Protein AF-A0A060BPK9-F1 (afdb_monomer)

Organism: NCBI:txid340359

Structure (mmCIF, N/CA/C/O backbone):
data_AF-A0A060BPK9-F1
#
_entry.id   AF-A0A060BPK9-F1
#
loop_
_atom_site.group_PDB
_atom_site.id
_atom_site.type_symbol
_atom_site.label_atom_id
_atom_site.label_alt_id
_atom_site.label_comp_id
_atom_site.label_asym_id
_atom_site.label_entity_id
_atom_site.label_seq_id
_atom_site.pdbx_PDB_ins_code
_atom_site.Cartn_x
_atom_site.Cartn_y
_atom_site.Cartn_z
_atom_site.occupancy
_atom_site.B_iso_or_equiv
_atom_site.auth_seq_id
_atom_site.auth_comp_id
_atom_site.auth_asym_id
_atom_site.auth_atom_id
_atom_site.pdbx_PDB_model_num
ATOM 1 N N . MET A 1 1 ? 8.667 9.549 -1.967 1.00 67.00 1 MET A N 1
ATOM 2 C CA . MET A 1 1 ? 8.417 8.198 -2.512 1.00 67.00 1 MET A CA 1
ATOM 3 C C . MET A 1 1 ? 9.712 7.409 -2.482 1.00 67.00 1 MET A C 1
ATOM 5 O O . MET A 1 1 ? 10.732 8.006 -2.785 1.00 67.00 1 MET A O 1
ATOM 9 N N . LEU A 1 2 ? 9.720 6.132 -2.099 1.00 74.06 2 LEU A N 1
ATOM 10 C CA . LEU A 1 2 ? 10.955 5.335 -2.115 1.00 74.06 2 LEU A CA 1
ATOM 11 C C . LEU A 1 2 ? 11.135 4.664 -3.485 1.00 74.06 2 LEU A C 1
ATOM 13 O O . LEU A 1 2 ? 10.198 4.025 -3.967 1.00 74.06 2 LEU A O 1
ATOM 17 N N . SER A 1 3 ? 12.306 4.837 -4.101 1.00 75.06 3 SER A N 1
ATOM 18 C CA . SER A 1 3 ? 12.732 4.108 -5.302 1.00 75.06 3 SER A CA 1
ATOM 19 C C . SER A 1 3 ? 13.323 2.745 -4.921 1.00 75.06 3 SER A C 1
ATOM 21 O O . SER A 1 3 ? 13.560 2.475 -3.744 1.00 75.06 3 SER A O 1
ATOM 23 N N . ASN A 1 4 ? 13.556 1.875 -5.903 1.00 75.75 4 ASN A N 1
ATOM 24 C CA . ASN A 1 4 ? 14.321 0.645 -5.713 1.00 75.75 4 ASN A CA 1
ATOM 25 C C . ASN A 1 4 ? 15.192 0.424 -6.946 1.00 75.75 4 ASN A C 1
ATOM 27 O O . ASN A 1 4 ? 14.796 -0.252 -7.896 1.00 75.75 4 ASN A O 1
ATOM 31 N N . THR A 1 5 ? 16.386 1.014 -6.937 1.00 74.50 5 THR A N 1
ATOM 32 C CA . THR A 1 5 ? 17.282 0.985 -8.103 1.00 74.50 5 THR A CA 1
ATOM 33 C C . THR A 1 5 ? 17.913 -0.385 -8.332 1.00 74.50 5 THR A C 1
ATOM 35 O O . THR A 1 5 ? 18.364 -0.683 -9.438 1.00 74.50 5 THR A O 1
ATOM 38 N N . SER A 1 6 ? 17.908 -1.240 -7.303 1.00 75.44 6 SER A N 1
ATOM 39 C CA . SER A 1 6 ? 18.409 -2.612 -7.387 1.00 75.44 6 SER A CA 1
ATOM 40 C C . SER A 1 6 ? 17.488 -3.534 -8.193 1.00 75.44 6 SER A C 1
ATOM 42 O O . SER A 1 6 ? 17.980 -4.404 -8.912 1.00 75.44 6 SER A O 1
ATOM 44 N N . ALA A 1 7 ? 16.171 -3.320 -8.106 1.00 74.81 7 ALA A N 1
ATOM 45 C CA . ALA A 1 7 ? 15.165 -4.096 -8.826 1.00 74.81 7 ALA A CA 1
ATOM 46 C C . ALA A 1 7 ? 14.676 -3.400 -10.103 1.00 74.81 7 ALA A C 1
ATOM 48 O O . ALA A 1 7 ? 14.491 -4.060 -11.124 1.00 74.81 7 ALA A O 1
ATOM 49 N N . TYR A 1 8 ? 14.510 -2.076 -10.049 1.00 75.94 8 TYR A N 1
ATOM 50 C CA . TYR A 1 8 ? 14.028 -1.228 -11.139 1.00 75.94 8 TYR A CA 1
ATOM 51 C C . TYR A 1 8 ? 14.937 -0.001 -11.263 1.00 75.94 8 TYR A C 1
ATOM 53 O O . TYR A 1 8 ? 14.667 1.032 -10.637 1.00 75.94 8 TYR A O 1
ATOM 61 N N . PRO A 1 9 ? 16.035 -0.084 -12.035 1.00 80.25 9 P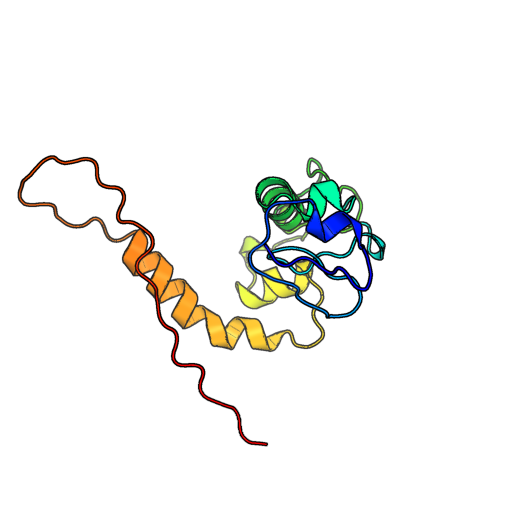RO A N 1
ATOM 62 C CA . PRO A 1 9 ? 16.950 1.039 -12.228 1.00 80.25 9 PRO A CA 1
ATOM 63 C C . PRO A 1 9 ? 16.237 2.320 -12.687 1.00 80.25 9 PRO A C 1
ATOM 65 O O . PRO A 1 9 ? 16.582 3.408 -12.230 1.00 80.25 9 PRO A O 1
ATOM 68 N N . GLU A 1 10 ? 15.191 2.186 -13.508 1.00 79.94 10 GLU A N 1
ATOM 69 C CA . GLU A 1 10 ? 14.363 3.291 -14.004 1.00 79.94 10 GLU A CA 1
ATOM 70 C C . GLU A 1 10 ? 13.567 4.012 -12.903 1.00 79.94 10 GLU A C 1
ATOM 72 O O . GLU A 1 10 ? 13.133 5.144 -13.090 1.00 79.94 10 GLU A O 1
ATOM 77 N N . SER A 1 11 ? 13.392 3.407 -11.721 1.00 72.94 11 SER A N 1
ATOM 78 C CA . SER A 1 11 ? 12.699 4.058 -10.600 1.00 72.94 11 SER A CA 1
ATOM 79 C C . SER A 1 11 ? 13.448 5.287 -10.064 1.00 72.94 11 SER A C 1
ATOM 81 O O . SER A 1 11 ? 12.828 6.162 -9.458 1.00 72.94 11 SER A O 1
ATOM 83 N N . ALA A 1 12 ? 14.760 5.394 -10.317 1.00 76.62 12 ALA A N 1
ATOM 84 C CA . ALA A 1 12 ? 15.556 6.576 -9.982 1.00 76.62 12 ALA A CA 1
ATOM 85 C C . ALA A 1 12 ? 15.172 7.818 -10.800 1.00 76.62 12 ALA A C 1
ATOM 87 O O . ALA A 1 12 ? 15.397 8.938 -10.339 1.00 76.62 12 ALA A O 1
ATOM 88 N N . ASP A 1 13 ? 14.591 7.623 -11.987 1.00 83.19 13 ASP A N 1
ATOM 89 C CA . ASP A 1 13 ? 14.267 8.710 -12.914 1.00 83.19 13 ASP A CA 1
ATOM 90 C C . ASP A 1 13 ? 12.981 9.460 -12.515 1.00 83.19 13 ASP A C 1
ATOM 92 O O . ASP A 1 13 ? 12.675 10.522 -13.061 1.00 83.19 13 ASP A O 1
ATOM 96 N N . TYR A 1 14 ? 12.237 8.944 -11.530 1.00 77.69 14 TYR A N 1
ATOM 97 C CA . TYR A 1 14 ? 11.029 9.563 -10.984 1.00 77.69 14 TYR A CA 1
ATOM 98 C C . TYR A 1 14 ? 11.309 10.301 -9.664 1.00 77.69 14 TYR A C 1
ATOM 100 O O . TYR A 1 14 ? 12.214 9.909 -8.923 1.00 77.69 14 TYR A O 1
ATOM 108 N N . PRO A 1 15 ? 10.516 11.334 -9.300 1.00 78.31 15 PRO A N 1
ATOM 109 C CA . PRO A 1 15 ? 10.647 12.013 -8.011 1.00 78.31 15 PRO A CA 1
ATOM 110 C C . PRO A 1 15 ? 10.606 11.035 -6.827 1.00 78.31 15 PRO A C 1
ATOM 112 O O . PRO A 1 15 ? 9.623 10.321 -6.620 1.00 78.31 15 PRO A O 1
ATOM 115 N N . ASN A 1 16 ? 11.675 11.010 -6.030 1.00 74.94 16 ASN A N 1
ATOM 116 C CA . ASN A 1 16 ? 11.834 10.096 -4.904 1.00 74.94 16 ASN A CA 1
ATOM 117 C C . ASN A 1 16 ? 12.534 10.777 -3.713 1.00 74.94 16 ASN A C 1
ATOM 119 O O . ASN A 1 16 ? 13.255 11.757 -3.877 1.00 74.94 16 ASN A O 1
ATOM 123 N N . ASP A 1 17 ? 12.292 10.248 -2.514 1.00 71.19 17 ASP A N 1
ATOM 124 C CA . ASP A 1 17 ? 12.857 10.717 -1.240 1.00 71.19 17 ASP A CA 1
ATOM 125 C C . ASP A 1 17 ? 14.037 9.832 -0.777 1.00 71.19 17 ASP A C 1
ATOM 127 O O . ASP A 1 17 ? 14.575 10.041 0.311 1.00 71.19 17 ASP A O 1
ATOM 131 N N . GLY A 1 18 ? 14.422 8.822 -1.571 1.00 68.56 18 GLY A N 1
ATOM 132 C CA . GLY A 1 18 ? 15.489 7.862 -1.267 1.00 68.56 18 GLY A CA 1
ATOM 133 C C . GLY A 1 18 ? 15.269 6.478 -1.891 1.00 68.56 18 GLY A C 1
ATOM 134 O O . GLY A 1 18 ? 14.193 6.201 -2.417 1.00 68.56 18 GLY A O 1
ATOM 135 N N . ASP A 1 19 ? 16.281 5.609 -1.794 1.00 71.25 19 ASP A N 1
ATOM 136 C CA . ASP A 1 19 ? 16.231 4.207 -2.240 1.00 71.25 19 ASP A CA 1
ATOM 137 C C . ASP A 1 19 ? 15.860 3.283 -1.067 1.00 71.25 19 ASP A C 1
ATOM 139 O O . ASP A 1 19 ? 16.520 3.280 -0.023 1.00 71.25 19 ASP A O 1
ATOM 143 N N . GLY A 1 20 ? 14.762 2.545 -1.229 1.00 59.19 20 GLY A N 1
ATOM 144 C CA . GLY A 1 20 ? 14.148 1.686 -0.222 1.00 59.19 20 GLY A CA 1
ATOM 145 C C . GLY A 1 20 ? 14.666 0.248 -0.188 1.00 59.19 20 GLY A C 1
ATOM 146 O O . GLY A 1 20 ? 14.367 -0.435 0.785 1.00 59.19 20 GLY A O 1
ATOM 147 N N . GLY A 1 21 ? 15.434 -0.204 -1.190 1.00 55.91 21 GLY A N 1
ATOM 148 C CA . GLY A 1 21 ? 16.254 -1.431 -1.189 1.00 55.91 21 GLY A CA 1
ATOM 149 C C . GLY A 1 21 ? 15.644 -2.776 -0.742 1.00 55.91 21 GLY A C 1
ATOM 150 O O . GLY A 1 21 ? 16.387 -3.748 -0.612 1.00 55.91 21 GLY A O 1
ATOM 151 N N . ASP A 1 22 ? 14.343 -2.875 -0.476 1.00 58.44 22 ASP A N 1
ATOM 152 C CA . ASP A 1 22 ? 13.661 -4.114 -0.090 1.00 58.44 22 ASP A CA 1
ATOM 153 C C . ASP A 1 22 ? 13.018 -4.752 -1.331 1.00 58.44 22 ASP A C 1
ATOM 155 O O . ASP A 1 22 ? 12.104 -4.187 -1.939 1.00 58.44 22 ASP A O 1
ATOM 159 N N . HIS A 1 23 ? 13.531 -5.934 -1.695 1.00 61.06 23 HIS A N 1
ATOM 160 C CA . HIS A 1 23 ? 13.072 -6.815 -2.776 1.00 61.06 23 HIS A CA 1
ATOM 161 C C . HIS A 1 23 ? 12.841 -6.090 -4.112 1.00 61.06 23 HIS A C 1
ATOM 163 O O . HIS A 1 23 ? 13.786 -5.944 -4.876 1.00 61.06 23 HIS A O 1
ATOM 169 N N . ASP A 1 24 ? 11.623 -5.631 -4.391 1.00 63.53 24 ASP A N 1
ATOM 170 C CA . ASP A 1 24 ? 11.231 -4.828 -5.562 1.00 63.53 24 ASP A CA 1
ATOM 171 C C . ASP A 1 24 ? 10.041 -3.898 -5.225 1.00 63.53 24 ASP A C 1
ATOM 173 O O . ASP A 1 24 ? 9.219 -3.555 -6.072 1.00 63.53 24 ASP A O 1
ATOM 177 N N . SER A 1 25 ? 9.908 -3.513 -3.955 1.00 69.38 25 SER A N 1
ATOM 178 C CA . SER A 1 25 ? 8.817 -2.652 -3.486 1.00 69.38 25 SER A CA 1
ATOM 179 C C . SER A 1 25 ? 9.065 -1.185 -3.848 1.00 69.38 25 SER A C 1
ATOM 181 O O . SER A 1 25 ? 10.196 -0.702 -3.762 1.00 69.38 25 SER A O 1
ATOM 183 N N . LEU A 1 26 ? 8.006 -0.466 -4.232 1.00 70.62 26 LEU A N 1
ATOM 184 C CA . LEU A 1 26 ? 8.059 0.943 -4.634 1.00 70.62 26 LEU A CA 1
ATOM 185 C C . LEU A 1 26 ? 7.057 1.797 -3.846 1.00 70.62 26 LEU A C 1
ATOM 187 O O . LEU A 1 26 ? 5.981 1.340 -3.449 1.00 70.62 26 LEU A O 1
ATOM 191 N N . GLY A 1 27 ? 7.403 3.071 -3.661 1.00 70.75 27 GLY A N 1
ATOM 192 C CA . GLY A 1 27 ? 6.464 4.091 -3.203 1.00 70.75 27 GLY A CA 1
ATOM 193 C C . GLY A 1 27 ? 6.080 4.020 -1.718 1.00 70.75 27 GLY A C 1
ATOM 194 O O . GLY A 1 27 ? 6.774 3.432 -0.886 1.00 70.75 27 GLY A O 1
ATOM 195 N N . LEU A 1 28 ? 4.998 4.719 -1.365 1.00 75.75 28 LEU A N 1
ATOM 196 C CA . LEU A 1 28 ? 4.539 4.907 0.017 1.00 75.75 28 LEU A CA 1
ATOM 197 C C . LEU A 1 28 ? 3.958 3.620 0.614 1.00 75.75 28 LEU A C 1
ATOM 199 O O . LEU A 1 28 ? 4.182 3.342 1.788 1.00 75.75 28 LEU A O 1
ATOM 203 N N . PHE A 1 29 ? 3.240 2.846 -0.199 1.00 77.62 29 PHE A N 1
ATOM 204 C CA . PHE A 1 29 ? 2.546 1.629 0.233 1.00 77.62 29 PHE A CA 1
ATOM 205 C C . PHE A 1 29 ? 3.351 0.355 -0.041 1.00 77.62 29 PHE A C 1
ATOM 207 O O . PHE A 1 29 ? 2.827 -0.743 0.109 1.00 77.62 29 PHE A O 1
ATOM 214 N N . GLN A 1 30 ? 4.619 0.492 -0.457 1.00 75.62 30 GLN A N 1
ATOM 215 C CA . GLN A 1 30 ? 5.501 -0.641 -0.766 1.00 75.62 30 GLN A CA 1
ATOM 216 C C . GLN A 1 30 ? 4.860 -1.615 -1.772 1.00 75.62 30 GLN A C 1
ATOM 218 O O . GLN A 1 30 ? 4.975 -2.836 -1.667 1.00 75.62 30 GLN A O 1
ATOM 223 N N . MET A 1 31 ? 4.151 -1.062 -2.757 1.00 83.12 31 MET A N 1
ATOM 224 C CA . MET A 1 31 ? 3.471 -1.841 -3.784 1.00 83.12 31 MET A CA 1
ATOM 225 C C . MET A 1 31 ? 4.496 -2.425 -4.757 1.00 83.12 31 MET A C 1
ATOM 227 O O . MET A 1 31 ? 5.531 -1.818 -5.034 1.00 83.12 31 MET A O 1
ATOM 231 N N . ARG A 1 32 ? 4.195 -3.610 -5.293 1.00 83.38 32 ARG A N 1
ATOM 232 C CA . ARG A 1 32 ? 5.111 -4.365 -6.158 1.00 83.38 32 ARG A CA 1
ATOM 233 C C . ARG A 1 32 ? 4.504 -4.558 -7.547 1.00 83.38 32 ARG A C 1
ATOM 235 O O . ARG A 1 32 ? 3.405 -5.125 -7.622 1.00 83.38 32 ARG A O 1
ATOM 242 N N . PRO A 1 33 ? 5.211 -4.194 -8.638 1.00 82.44 33 PRO A N 1
ATOM 243 C CA . PRO A 1 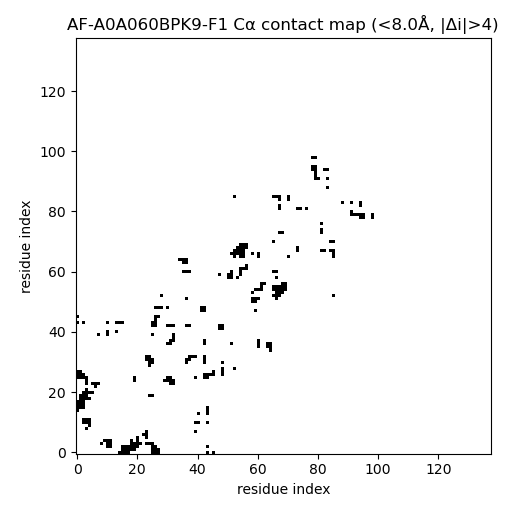33 ? 4.747 -4.478 -9.994 1.00 82.44 33 PRO A CA 1
ATOM 244 C C . PRO A 1 33 ? 4.514 -5.973 -10.223 1.00 82.44 33 PRO A C 1
ATOM 246 O O . PRO A 1 33 ? 3.500 -6.369 -10.793 1.00 82.44 33 PRO A O 1
ATOM 249 N N . GLN A 1 34 ? 5.400 -6.823 -9.691 1.00 81.62 34 GLN A N 1
ATOM 250 C CA . GLN A 1 34 ? 5.284 -8.281 -9.808 1.00 81.62 34 GLN A CA 1
ATOM 251 C C . GLN A 1 34 ? 4.034 -8.859 -9.131 1.00 81.62 34 GLN A C 1
ATOM 253 O O . GLN A 1 34 ? 3.551 -9.912 -9.541 1.00 81.62 34 GLN A O 1
ATOM 258 N N . SER A 1 35 ? 3.487 -8.172 -8.125 1.00 79.88 35 SER A N 1
ATOM 259 C CA . SER A 1 35 ? 2.235 -8.556 -7.460 1.00 79.88 35 SER A CA 1
ATOM 260 C C . SER A 1 35 ? 0.987 -8.015 -8.176 1.00 79.88 35 SER A C 1
ATOM 262 O O . SER A 1 35 ? -0.124 -8.203 -7.685 1.00 79.88 35 SER A O 1
ATOM 264 N N . GLY A 1 36 ? 1.157 -7.343 -9.322 1.00 84.06 36 GLY A N 1
ATOM 265 C CA . GLY A 1 36 ? 0.074 -6.850 -10.174 1.00 84.06 36 GLY A CA 1
ATOM 266 C C . GLY A 1 36 ? -0.470 -5.468 -9.807 1.00 84.06 36 GLY A C 1
ATOM 267 O O . GLY A 1 36 ? -1.467 -5.057 -10.384 1.00 84.06 36 GLY A O 1
ATOM 268 N N . TRP A 1 37 ? 0.153 -4.739 -8.873 1.00 87.94 37 TRP A N 1
ATOM 269 C CA . TRP A 1 37 ? -0.358 -3.439 -8.405 1.00 87.94 37 TRP A CA 1
ATOM 270 C C . TRP A 1 37 ? -0.322 -2.323 -9.458 1.00 87.94 37 TRP A C 1
ATOM 272 O O . TRP A 1 37 ? -1.034 -1.334 -9.310 1.00 87.94 37 TRP A O 1
ATOM 282 N N . GLY A 1 38 ? 0.501 -2.459 -10.496 1.00 87.94 38 GLY A N 1
ATOM 283 C CA . GLY A 1 38 ? 0.690 -1.462 -11.549 1.00 87.94 38 GLY A CA 1
ATOM 284 C C . GLY A 1 38 ? 2.099 -1.527 -12.136 1.00 87.94 38 GLY A C 1
ATOM 285 O O . GLY A 1 38 ? 2.933 -2.327 -11.708 1.00 87.94 38 GLY A O 1
ATOM 286 N N . SER A 1 39 ? 2.374 -0.683 -13.121 1.00 88.44 39 SER A N 1
ATOM 287 C CA . SER A 1 39 ? 3.715 -0.458 -13.666 1.00 88.44 39 SER A CA 1
ATOM 288 C C . SER A 1 39 ? 4.603 0.332 -12.699 1.00 88.44 39 SER A C 1
ATOM 290 O O . SER A 1 39 ? 4.118 1.011 -11.799 1.00 88.44 39 SER A O 1
ATOM 292 N N . VAL A 1 40 ? 5.923 0.306 -12.911 1.00 85.12 40 VAL A N 1
ATOM 293 C CA . VAL A 1 40 ? 6.876 1.106 -12.116 1.00 85.12 40 VAL A CA 1
ATOM 294 C C . VAL A 1 40 ? 6.510 2.592 -12.135 1.00 85.12 40 VAL A C 1
ATOM 296 O O . VAL A 1 40 ? 6.505 3.229 -11.088 1.00 85.12 40 VAL A O 1
ATOM 299 N N . ALA A 1 41 ? 6.131 3.128 -13.299 1.00 85.12 41 ALA A N 1
ATOM 300 C CA . ALA A 1 41 ? 5.720 4.523 -13.444 1.00 85.12 41 ALA A CA 1
ATOM 301 C C . ALA A 1 41 ? 4.491 4.861 -12.583 1.00 85.12 41 ALA A C 1
ATOM 303 O O . ALA A 1 41 ? 4.474 5.881 -11.900 1.00 85.12 41 ALA A O 1
ATOM 304 N N . GLU A 1 42 ? 3.487 3.983 -12.583 1.00 87.12 42 GLU A N 1
ATOM 305 C CA . GLU A 1 42 ? 2.280 4.130 -11.766 1.00 87.12 42 GLU A CA 1
ATOM 306 C C . GLU A 1 42 ? 2.595 4.011 -10.270 1.00 87.12 42 GLU A C 1
ATOM 308 O O . GLU A 1 42 ? 2.115 4.805 -9.467 1.00 87.12 42 GLU A O 1
ATOM 313 N N . LEU A 1 43 ? 3.462 3.078 -9.875 1.00 85.62 43 LEU A N 1
ATOM 314 C CA . LEU A 1 43 ? 3.849 2.916 -8.470 1.00 85.62 43 LEU A CA 1
ATOM 315 C C . LEU A 1 43 ? 4.801 4.012 -7.969 1.00 85.62 43 LEU A C 1
ATOM 317 O O . LEU A 1 43 ? 4.932 4.190 -6.759 1.00 85.62 43 LEU A O 1
ATOM 321 N N . MET A 1 44 ? 5.407 4.786 -8.873 1.00 84.19 44 MET A N 1
ATOM 322 C CA . MET A 1 44 ? 6.134 6.022 -8.566 1.00 84.19 44 MET A CA 1
ATOM 323 C C . MET A 1 44 ? 5.231 7.273 -8.551 1.00 84.19 44 MET A C 1
ATOM 325 O O . MET A 1 44 ? 5.706 8.361 -8.218 1.00 84.19 44 MET A O 1
ATOM 329 N N . ASP A 1 45 ? 3.924 7.127 -8.788 1.00 85.88 45 ASP A N 1
ATOM 330 C CA . ASP A 1 45 ? 2.911 8.159 -8.549 1.00 85.88 45 ASP A CA 1
ATOM 331 C C . ASP A 1 45 ? 2.175 7.889 -7.219 1.00 85.88 45 ASP A C 1
ATOM 333 O O . ASP A 1 45 ? 1.617 6.815 -6.970 1.00 85.88 45 ASP A O 1
ATOM 337 N N . SER A 1 46 ? 2.190 8.867 -6.312 1.00 82.69 46 SER A N 1
ATOM 338 C CA . SER A 1 46 ? 1.487 8.766 -5.028 1.00 82.69 46 SER A CA 1
ATOM 339 C C . SER A 1 46 ? -0.033 8.782 -5.197 1.00 82.69 46 SER A C 1
ATOM 341 O O . SER A 1 46 ? -0.740 8.107 -4.446 1.00 82.69 46 SER A O 1
ATOM 343 N N . THR A 1 47 ? -0.543 9.502 -6.197 1.00 86.94 47 THR A N 1
ATOM 344 C CA . THR A 1 47 ? -1.973 9.585 -6.514 1.00 86.94 47 THR A CA 1
ATOM 345 C C . THR A 1 47 ? -2.484 8.230 -6.974 1.00 86.94 47 THR A C 1
ATOM 347 O O . THR A 1 47 ? -3.517 7.763 -6.487 1.00 86.94 47 THR A O 1
ATOM 350 N N . TYR A 1 48 ? -1.737 7.570 -7.863 1.00 89.56 48 TYR A N 1
ATOM 351 C CA . TYR A 1 48 ? -2.065 6.222 -8.313 1.00 89.56 48 TYR A CA 1
ATOM 352 C C . TYR A 1 48 ? -2.087 5.246 -7.138 1.00 89.56 48 TYR A C 1
ATOM 354 O O . TYR A 1 48 ? -3.090 4.567 -6.943 1.00 89.56 48 TYR A O 1
ATOM 362 N N . GLN A 1 49 ? -1.040 5.213 -6.307 1.00 87.38 49 GLN A N 1
ATOM 363 C CA . GLN A 1 49 ? -0.984 4.263 -5.192 1.00 87.38 49 GLN A CA 1
ATOM 364 C C . GLN A 1 49 ? -2.120 4.448 -4.185 1.00 87.38 49 GLN A C 1
ATOM 366 O O . GLN A 1 49 ? -2.706 3.461 -3.748 1.00 87.38 49 GLN A O 1
ATOM 371 N N . VAL A 1 50 ? -2.464 5.692 -3.833 1.00 88.62 50 VAL A N 1
ATOM 372 C CA . VAL A 1 50 ? -3.615 5.967 -2.95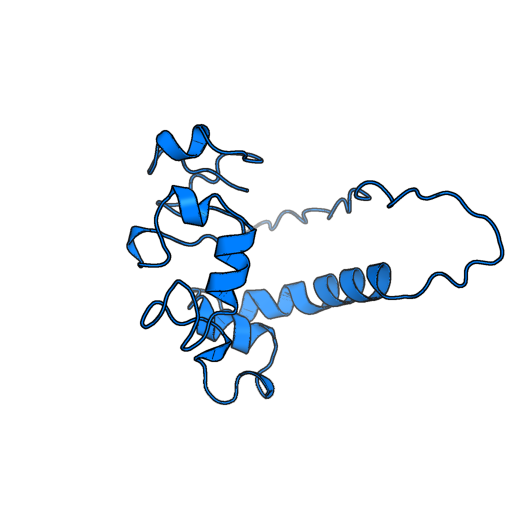7 1.00 88.62 50 VAL A CA 1
ATOM 373 C C . VAL A 1 50 ? -4.903 5.468 -3.616 1.00 88.62 50 VAL A C 1
ATOM 375 O O . VAL A 1 50 ? -5.708 4.794 -2.974 1.00 88.62 50 VAL A O 1
ATOM 378 N N . THR A 1 51 ? -5.080 5.742 -4.909 1.00 89.31 51 THR A N 1
ATOM 379 C CA . THR A 1 51 ? -6.268 5.315 -5.660 1.00 89.31 51 THR A CA 1
ATOM 380 C C . THR A 1 51 ? -6.356 3.791 -5.775 1.00 89.31 51 THR A C 1
ATOM 382 O O . THR A 1 51 ? -7.445 3.240 -5.652 1.00 89.31 51 THR A O 1
ATOM 385 N N . ALA A 1 52 ? -5.230 3.100 -5.961 1.00 90.31 52 ALA A N 1
ATOM 386 C CA . ALA A 1 52 ? -5.160 1.644 -6.018 1.00 90.31 52 ALA A CA 1
ATOM 387 C C . ALA A 1 52 ? -5.403 1.002 -4.642 1.00 90.31 52 ALA A C 1
ATOM 389 O O . ALA A 1 52 ? -6.164 0.041 -4.532 1.00 90.31 52 ALA A O 1
ATOM 390 N N . PHE A 1 53 ? -4.820 1.560 -3.573 1.00 89.75 53 PHE A N 1
ATOM 391 C CA . PHE A 1 53 ? -5.000 1.072 -2.202 1.00 89.75 53 PHE A CA 1
ATOM 392 C C . PHE A 1 53 ? -6.466 1.139 -1.769 1.00 89.75 53 PHE A C 1
ATOM 394 O O . PHE A 1 53 ? -7.013 0.162 -1.263 1.00 89.75 53 PHE A O 1
ATOM 401 N N . PHE A 1 54 ? -7.124 2.280 -1.991 1.00 90.12 54 PHE A N 1
ATOM 402 C CA . PHE A 1 54 ? -8.550 2.434 -1.699 1.00 90.12 54 PHE A CA 1
ATOM 403 C C . PHE A 1 54 ? -9.451 1.835 -2.781 1.00 90.12 54 PHE A C 1
ATOM 405 O O . PHE A 1 54 ? -10.657 1.781 -2.578 1.00 90.12 54 PHE A O 1
ATOM 412 N N . GLY A 1 55 ? -8.895 1.401 -3.914 1.00 88.38 55 GLY A N 1
ATOM 413 C CA . GLY A 1 55 ? -9.627 0.960 -5.097 1.00 88.38 55 GLY A CA 1
ATOM 414 C C . GLY A 1 55 ? -10.704 -0.090 -4.815 1.00 88.38 55 GLY A C 1
ATOM 415 O O . GLY A 1 55 ? -10.663 -0.822 -3.827 1.00 88.38 55 GLY A O 1
ATOM 416 N N . GLY A 1 56 ? -11.700 -0.127 -5.693 1.00 84.19 56 GLY A N 1
ATOM 417 C CA . GLY A 1 56 ? -12.782 -1.110 -5.681 1.00 84.19 56 GLY A CA 1
ATOM 418 C C . GLY A 1 56 ? -13.039 -1.639 -7.094 1.00 84.19 56 GLY A C 1
ATOM 419 O O . GLY A 1 56 ? -12.137 -1.583 -7.933 1.00 84.19 56 GLY A O 1
ATOM 420 N N . PRO A 1 57 ? -14.289 -1.985 -7.452 1.00 83.06 57 PRO A N 1
ATOM 421 C CA . PRO A 1 57 ? -14.617 -2.496 -8.786 1.00 83.06 57 PRO A CA 1
ATOM 422 C C . PRO A 1 57 ? -14.318 -1.532 -9.944 1.00 83.06 57 PRO A C 1
ATOM 424 O O . PRO A 1 57 ? -14.274 -1.927 -11.105 1.00 83.06 57 PRO A O 1
ATOM 427 N N . THR A 1 58 ? -14.141 -0.249 -9.628 1.00 87.19 58 THR A N 1
ATOM 428 C CA . THR A 1 58 ? -13.789 0.827 -10.564 1.00 87.19 58 THR A CA 1
ATOM 429 C C . THR A 1 58 ? -12.360 1.341 -10.362 1.00 87.19 58 THR A C 1
ATOM 431 O O . THR A 1 58 ? -12.007 2.390 -10.898 1.00 87.19 58 THR A O 1
ATOM 434 N N . GLY A 1 59 ? -11.572 0.675 -9.515 1.00 86.94 59 GLY A N 1
ATOM 435 C CA . GLY A 1 59 ? -10.192 1.033 -9.214 1.00 86.94 59 GLY A CA 1
ATOM 436 C C . GLY A 1 59 ? -9.238 0.667 -10.356 1.00 86.94 59 GLY A C 1
ATOM 437 O O . GLY A 1 59 ? -9.549 -0.210 -11.164 1.00 86.94 59 GLY A O 1
ATOM 438 N N . PRO A 1 60 ? -8.063 1.314 -10.424 1.00 88.88 60 PRO A N 1
ATOM 439 C CA . PRO A 1 60 ? -7.090 1.099 -11.500 1.00 88.88 60 PRO A CA 1
ATOM 440 C C . PRO A 1 60 ? -6.482 -0.315 -11.505 1.00 88.88 60 PRO A C 1
ATOM 442 O O . PRO A 1 60 ? -5.982 -0.771 -12.526 1.00 88.88 60 PRO A O 1
ATOM 445 N N . ASN A 1 61 ? -6.561 -1.012 -10.374 1.00 87.38 61 ASN A N 1
ATOM 446 C CA . ASN A 1 61 ? -6.031 -2.348 -10.109 1.00 87.38 61 ASN A CA 1
ATOM 447 C C . ASN A 1 61 ? -7.099 -3.461 -10.149 1.00 87.38 61 ASN A C 1
ATOM 449 O O . ASN A 1 61 ? -6.813 -4.601 -9.786 1.00 87.38 61 ASN A O 1
ATOM 453 N N . TYR A 1 62 ? -8.333 -3.168 -10.579 1.00 83.69 62 TYR A N 1
ATOM 454 C CA . TYR A 1 62 ? -9.372 -4.194 -10.699 1.00 83.69 62 TYR A CA 1
ATOM 455 C C . TYR A 1 62 ? -9.022 -5.235 -11.786 1.00 83.69 62 TYR A C 1
ATOM 457 O O . TYR A 1 62 ? -8.565 -4.857 -12.867 1.00 83.69 62 TYR A O 1
ATOM 465 N N . PRO A 1 63 ? -9.291 -6.543 -11.580 1.00 82.94 63 PRO A N 1
ATOM 466 C CA . PRO A 1 63 ? -9.910 -7.168 -10.403 1.00 82.94 63 PRO A CA 1
ATOM 467 C C . PRO A 1 63 ? -8.927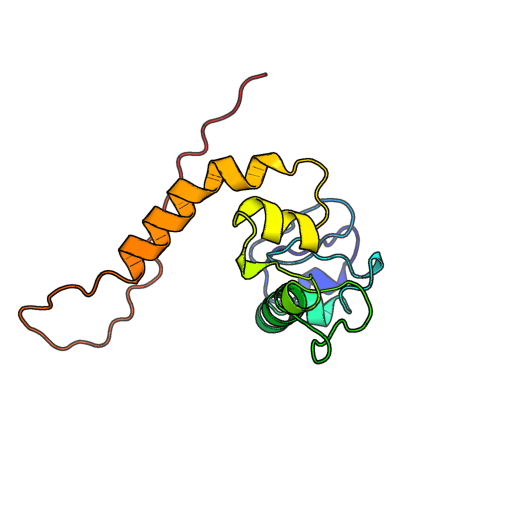 -7.591 -9.309 1.00 82.94 63 PRO A C 1
ATOM 469 O O . PRO A 1 63 ? -9.347 -8.106 -8.273 1.00 82.94 63 PRO A O 1
ATOM 472 N N . SER A 1 64 ? -7.625 -7.467 -9.556 1.00 82.00 64 SER A N 1
ATOM 473 C CA . SER A 1 64 ? -6.584 -7.912 -8.642 1.00 82.00 64 SER A CA 1
ATOM 474 C C . SER A 1 64 ? -5.281 -7.163 -8.925 1.00 82.00 64 SER A C 1
ATOM 476 O O . SER A 1 64 ? -4.907 -7.057 -10.094 1.00 82.00 64 SER A O 1
ATOM 478 N N . PRO A 1 65 ? -4.526 -6.771 -7.887 1.00 87.75 65 PRO A N 1
ATOM 479 C CA . PRO A 1 65 ? -4.827 -6.923 -6.462 1.00 87.75 65 PRO A CA 1
ATOM 480 C C . PRO A 1 65 ? -5.9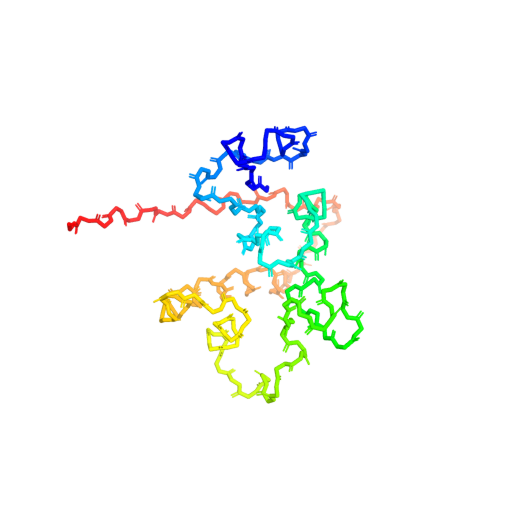96 -6.035 -6.027 1.00 87.75 65 PRO A C 1
ATOM 482 O O . PRO A 1 65 ? -6.150 -4.925 -6.517 1.00 87.75 65 PRO A O 1
ATOM 485 N N . ARG A 1 66 ? -6.833 -6.546 -5.119 1.00 88.56 66 ARG A N 1
ATOM 486 C CA . ARG A 1 66 ? -8.014 -5.833 -4.613 1.00 88.56 66 ARG A CA 1
ATOM 487 C C . ARG A 1 66 ? -7.607 -4.629 -3.760 1.00 88.56 66 ARG A C 1
ATOM 489 O O . ARG A 1 66 ? -6.655 -4.731 -2.983 1.00 88.56 66 ARG A O 1
ATOM 496 N N . GLY A 1 67 ? -8.345 -3.531 -3.862 1.00 90.56 67 GLY A N 1
ATOM 497 C CA . GLY A 1 67 ? -8.215 -2.418 -2.920 1.00 90.56 67 GLY A CA 1
ATOM 498 C C . GLY A 1 67 ? -9.179 -2.555 -1.738 1.00 90.56 67 GLY A C 1
ATOM 499 O O . GLY A 1 67 ? -9.891 -3.553 -1.592 1.00 90.56 67 GLY A O 1
ATOM 500 N N . LEU A 1 68 ? -9.207 -1.545 -0.869 1.00 90.81 68 LEU A N 1
ATOM 501 C CA . LEU A 1 68 ? -10.042 -1.530 0.333 1.00 90.81 68 LEU A CA 1
ATOM 502 C C . LEU A 1 68 ? -11.537 -1.660 0.018 1.00 90.81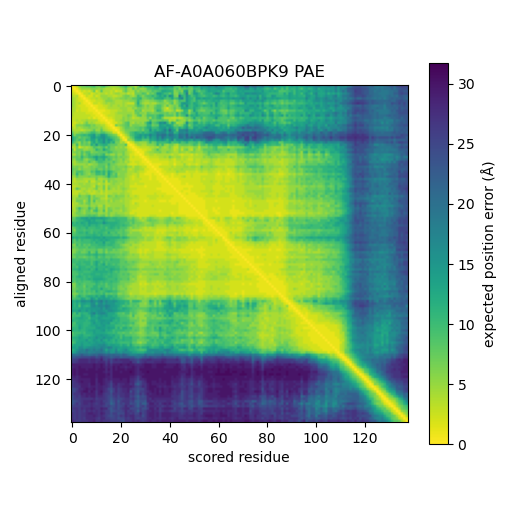 68 LEU A C 1
ATOM 504 O O . LEU A 1 68 ? -12.250 -2.369 0.725 1.00 90.81 68 LEU A O 1
ATOM 508 N N . LEU A 1 69 ? -12.020 -0.996 -1.035 1.00 92.12 69 LEU A N 1
ATOM 509 C CA . LEU A 1 69 ? -13.448 -0.965 -1.367 1.00 92.12 69 LEU A CA 1
ATOM 510 C C . LEU A 1 69 ? -13.966 -2.282 -1.966 1.00 92.12 69 LEU A C 1
ATOM 512 O O . LEU A 1 69 ? -15.178 -2.477 -2.021 1.00 92.12 69 LEU A O 1
ATOM 516 N N . ASP A 1 70 ? -13.077 -3.190 -2.368 1.00 89.81 70 ASP A N 1
ATOM 517 C CA . ASP A 1 70 ? -13.425 -4.557 -2.778 1.00 89.81 70 ASP A CA 1
ATOM 518 C C . ASP A 1 70 ? -13.592 -5.520 -1.586 1.00 89.81 70 ASP A C 1
ATOM 520 O O . ASP A 1 70 ? -14.015 -6.664 -1.769 1.00 89.81 70 ASP A O 1
ATOM 524 N N . ILE A 1 71 ? -13.240 -5.101 -0.364 1.00 89.69 71 ILE A N 1
ATOM 525 C CA . ILE A 1 71 ? -13.298 -5.944 0.835 1.00 89.69 71 ILE A CA 1
ATOM 526 C C . ILE A 1 71 ? -14.687 -5.819 1.478 1.00 89.69 71 ILE A C 1
ATOM 528 O O . ILE A 1 71 ? -15.063 -4.729 1.908 1.00 89.69 71 ILE A O 1
ATOM 532 N N . PRO A 1 72 ? -15.462 -6.910 1.599 1.00 90.44 72 PRO A N 1
ATOM 533 C CA . PRO A 1 72 ? -16.753 -6.868 2.279 1.00 90.44 72 PRO A CA 1
ATOM 534 C C . PRO A 1 72 ? -16.618 -6.412 3.735 1.00 90.44 72 PRO A C 1
ATOM 536 O O . PRO A 1 72 ? -15.691 -6.822 4.433 1.00 90.44 72 PRO A O 1
ATOM 539 N N . ASP A 1 73 ? -17.558 -5.581 4.187 1.00 90.69 73 ASP A N 1
ATOM 540 C CA . ASP A 1 73 ? -17.682 -5.110 5.573 1.00 90.69 73 ASP A CA 1
ATOM 541 C C . ASP A 1 73 ? -16.443 -4.395 6.148 1.00 90.69 73 ASP A C 1
ATOM 543 O O . ASP A 1 73 ? -16.303 -4.274 7.369 1.00 90.69 73 ASP A O 1
ATOM 547 N N . TRP A 1 74 ? -15.555 -3.867 5.295 1.00 90.62 74 TRP A N 1
ATOM 548 C CA . TRP A 1 74 ? -14.326 -3.191 5.728 1.00 90.62 74 TRP A CA 1
ATOM 549 C C . TRP A 1 74 ? -14.585 -2.021 6.691 1.00 90.62 74 TRP A C 1
ATOM 551 O O . TRP A 1 74 ? -13.766 -1.753 7.566 1.00 90.62 74 TRP A O 1
ATOM 561 N N . GLN A 1 75 ? -15.739 -1.353 6.586 1.00 89.75 75 GLN A N 1
ATOM 562 C CA . GLN A 1 75 ? -16.128 -0.239 7.460 1.00 89.75 75 GLN A CA 1
ATOM 563 C C . GLN A 1 75 ? -16.357 -0.668 8.914 1.00 89.75 75 GLN A C 1
ATOM 565 O O . GLN A 1 75 ? -16.303 0.167 9.814 1.00 89.75 75 GLN A O 1
ATOM 570 N N . SER A 1 76 ? -16.653 -1.951 9.135 1.00 90.00 76 SER A N 1
ATOM 571 C CA . SER A 1 76 ? -16.869 -2.522 10.468 1.00 90.00 76 SER A CA 1
ATOM 572 C C . SER A 1 76 ? -15.599 -3.149 11.052 1.00 90.00 76 SER A C 1
ATOM 574 O O . SER A 1 76 ? -15.621 -3.616 12.189 1.00 90.00 76 SER A O 1
ATOM 576 N N . MET A 1 77 ? -14.501 -3.183 10.289 1.00 87.75 77 MET A N 1
ATOM 577 C CA . MET A 1 77 ? -13.210 -3.696 10.745 1.00 87.75 77 MET A CA 1
ATOM 578 C C . MET A 1 77 ? -12.446 -2.633 11.537 1.00 87.75 77 MET A C 1
ATOM 580 O O . MET A 1 77 ? -12.554 -1.435 11.270 1.00 87.75 77 MET A O 1
ATOM 584 N N . ASP A 1 78 ? -11.583 -3.070 12.457 1.00 85.38 78 ASP A N 1
ATOM 585 C CA . ASP A 1 78 ? -10.573 -2.172 13.015 1.00 85.38 78 ASP A CA 1
ATOM 586 C C . ASP A 1 78 ? -9.668 -1.638 11.890 1.00 85.38 78 ASP A C 1
ATOM 588 O O . ASP A 1 78 ? -9.310 -2.374 10.968 1.00 85.38 78 ASP A O 1
ATOM 592 N N . LYS A 1 79 ? -9.204 -0.384 11.989 1.00 82.38 79 LYS A N 1
ATOM 593 C CA . LYS A 1 79 ? -8.359 0.262 10.956 1.00 82.38 79 LYS A CA 1
ATOM 594 C C . LYS A 1 79 ? -7.154 -0.596 10.544 1.00 82.38 79 LYS A C 1
ATOM 596 O O . LYS A 1 79 ? -6.831 -0.696 9.364 1.00 82.38 79 LYS A O 1
ATOM 601 N N . GLY A 1 80 ? -6.502 -1.240 11.515 1.00 80.62 80 GLY A N 1
ATOM 602 C CA . GLY A 1 80 ? -5.372 -2.135 11.256 1.00 80.62 80 GLY A CA 1
ATOM 603 C C . GLY A 1 80 ? -5.770 -3.439 10.559 1.00 80.62 80 GLY A C 1
ATOM 604 O O . G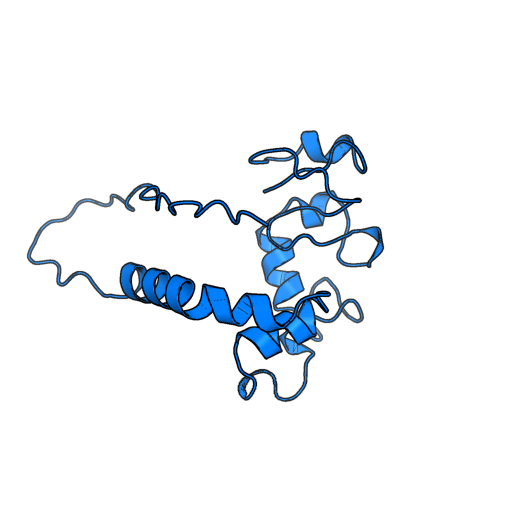LY A 1 80 ? -5.017 -3.935 9.730 1.00 80.62 80 GLY A O 1
ATOM 605 N N . GLN A 1 81 ? -6.961 -3.972 10.849 1.00 84.06 81 GLN A N 1
ATOM 606 C CA . GLN A 1 81 ? -7.496 -5.148 10.158 1.00 84.06 81 GLN A CA 1
ATOM 607 C C . GLN A 1 81 ? -7.872 -4.816 8.713 1.00 84.06 81 GLN A C 1
ATOM 609 O O . GLN A 1 81 ? -7.548 -5.588 7.815 1.00 84.06 81 GLN A O 1
ATOM 614 N N . ALA A 1 82 ? -8.488 -3.655 8.485 1.00 87.38 82 ALA A N 1
ATOM 615 C CA . ALA A 1 82 ? -8.798 -3.155 7.151 1.00 87.38 82 ALA A CA 1
ATOM 616 C C . ALA A 1 82 ? -7.521 -2.981 6.306 1.00 87.38 82 ALA A C 1
ATOM 618 O O . ALA A 1 82 ? -7.441 -3.511 5.200 1.00 87.38 82 ALA A O 1
ATOM 619 N N . ALA A 1 83 ? -6.489 -2.325 6.854 1.00 84.12 83 ALA A N 1
ATOM 620 C CA . ALA A 1 83 ? -5.195 -2.167 6.183 1.00 84.12 83 ALA A CA 1
ATOM 621 C C . ALA A 1 83 ? -4.525 -3.520 5.889 1.00 84.12 83 ALA A C 1
ATOM 623 O O . ALA A 1 83 ? -4.090 -3.779 4.767 1.00 84.12 83 ALA A O 1
ATOM 624 N N . GLN A 1 84 ? -4.521 -4.428 6.869 1.00 83.56 84 GLN A N 1
ATOM 625 C CA . GLN A 1 84 ? -4.007 -5.782 6.693 1.00 83.56 84 GLN A CA 1
ATOM 626 C C . GLN A 1 84 ? -4.745 -6.558 5.595 1.00 83.56 84 GLN A C 1
ATOM 628 O O . GLN A 1 84 ? -4.128 -7.349 4.886 1.00 83.56 84 GLN A O 1
ATOM 633 N N . ALA A 1 85 ? -6.060 -6.391 5.466 1.00 86.00 85 ALA A N 1
ATOM 634 C CA . ALA A 1 85 ? -6.853 -7.131 4.491 1.00 86.00 85 ALA A CA 1
ATOM 635 C C . ALA A 1 85 ? -6.557 -6.711 3.034 1.00 86.00 85 ALA A C 1
ATOM 637 O O . ALA A 1 85 ? -6.766 -7.524 2.119 1.00 86.00 85 ALA A O 1
ATOM 638 N N . VAL A 1 86 ? -6.037 -5.489 2.846 1.00 85.31 86 VAL A N 1
ATOM 639 C CA . VAL A 1 86 ? -5.518 -4.954 1.576 1.00 85.31 86 VAL A CA 1
ATOM 640 C C . VAL A 1 86 ? -4.071 -5.396 1.339 1.00 85.31 86 VAL A C 1
ATOM 642 O O . VAL A 1 86 ? -3.783 -6.017 0.321 1.00 85.31 86 VAL A O 1
ATOM 645 N N . GLU A 1 87 ? -3.160 -5.114 2.276 1.00 82.25 87 GLU A N 1
ATOM 646 C CA . GLU A 1 87 ? -1.714 -5.314 2.060 1.00 82.25 87 GLU A CA 1
ATOM 647 C C . GLU A 1 87 ? -1.253 -6.758 2.283 1.00 82.25 87 GLU A C 1
ATOM 649 O O . GLU A 1 87 ? -0.218 -7.168 1.764 1.00 82.25 87 GLU A O 1
ATOM 654 N N . VAL A 1 88 ? -2.015 -7.542 3.052 1.00 77.06 88 VAL A N 1
ATOM 655 C CA . VAL A 1 88 ? -1.696 -8.933 3.411 1.00 77.06 88 VAL A CA 1
ATOM 656 C C . VAL A 1 88 ? -0.270 -9.047 3.982 1.00 77.06 88 VAL A C 1
ATOM 658 O O . VAL A 1 88 ? 0.516 -9.918 3.615 1.00 77.06 88 VAL A O 1
ATOM 661 N N . SER A 1 89 ? 0.080 -8.143 4.903 1.00 67.69 89 SER A N 1
ATOM 662 C CA . SER A 1 89 ? 1.404 -8.090 5.531 1.00 67.69 89 SER A CA 1
ATOM 663 C C . SER A 1 89 ? 1.693 -9.321 6.402 1.00 67.69 89 SER A C 1
ATOM 665 O O . SER A 1 89 ? 0.796 -9.922 6.995 1.00 67.69 89 SER A O 1
ATOM 667 N N . ALA A 1 90 ? 2.969 -9.680 6.556 1.00 67.19 90 ALA A N 1
ATOM 668 C CA . ALA A 1 90 ? 3.397 -10.756 7.455 1.00 67.19 90 ALA A CA 1
ATOM 669 C C . ALA A 1 90 ? 3.189 -10.430 8.953 1.00 67.19 90 ALA A C 1
ATOM 671 O O . ALA A 1 90 ? 3.303 -11.317 9.798 1.00 67.19 90 ALA A O 1
ATOM 672 N N . PHE A 1 91 ? 2.900 -9.167 9.298 1.00 70.56 91 PHE A N 1
ATOM 673 C CA . PHE A 1 91 ? 2.809 -8.692 10.682 1.00 70.56 91 PHE A CA 1
ATOM 674 C C . PHE A 1 91 ? 1.568 -7.808 10.919 1.00 70.56 91 PHE A C 1
ATOM 676 O O . PHE A 1 91 ? 1.707 -6.599 11.132 1.00 70.56 91 PHE A O 1
ATOM 683 N N . PRO A 1 92 ? 0.360 -8.396 10.938 1.00 67.12 92 PRO A N 1
ATOM 684 C CA . PRO A 1 92 ? -0.908 -7.662 11.005 1.00 67.12 92 PRO A CA 1
ATOM 685 C C . PRO A 1 92 ? -1.051 -6.756 12.233 1.00 67.12 92 PRO A C 1
ATOM 687 O O . PRO A 1 92 ? -1.614 -5.667 12.154 1.00 67.12 92 PRO A O 1
ATOM 690 N N . ASP A 1 93 ? -0.502 -7.158 13.380 1.00 69.81 93 ASP A N 1
ATOM 691 C CA . ASP A 1 93 ? -0.634 -6.382 14.616 1.00 69.81 93 ASP A CA 1
ATOM 692 C C . ASP A 1 93 ? 0.197 -5.090 14.620 1.00 69.81 93 ASP A C 1
ATOM 694 O O . ASP A 1 93 ? -0.025 -4.216 15.462 1.00 69.81 93 ASP A O 1
ATOM 698 N N . ARG A 1 94 ? 1.139 -4.917 13.680 1.00 77.19 94 ARG A N 1
ATOM 699 C CA . ARG A 1 94 ? 1.996 -3.722 13.653 1.00 77.19 94 ARG A CA 1
ATOM 700 C C . ARG A 1 94 ? 1.212 -2.445 13.373 1.00 77.19 94 ARG A C 1
ATOM 702 O O . ARG A 1 94 ? 1.570 -1.424 13.952 1.00 77.19 94 ARG A O 1
ATOM 709 N N . TYR A 1 95 ? 0.135 -2.488 12.585 1.00 70.44 95 TYR A N 1
ATOM 710 C CA . TYR A 1 95 ? -0.690 -1.296 12.334 1.00 70.44 95 TYR A CA 1
ATOM 711 C C . TYR A 1 95 ? -1.303 -0.742 13.623 1.00 70.44 95 TYR A C 1
ATOM 713 O O . TYR A 1 95 ? -1.347 0.473 13.813 1.00 70.44 95 TYR A O 1
ATOM 721 N N . ARG A 1 96 ? -1.703 -1.622 14.554 1.00 78.50 96 ARG A N 1
ATOM 722 C CA . ARG A 1 96 ? -2.289 -1.217 15.841 1.00 78.50 96 ARG A CA 1
ATOM 723 C C . ARG A 1 96 ? -1.318 -0.370 16.671 1.00 78.50 96 ARG A C 1
ATOM 725 O O . ARG A 1 96 ? -1.750 0.555 17.347 1.00 78.50 96 ARG A O 1
ATOM 732 N N . ASN A 1 97 ? -0.012 -0.623 16.572 1.00 76.56 97 ASN A N 1
ATOM 733 C CA . ASN A 1 97 ? 1.002 0.134 17.317 1.00 76.56 97 ASN A CA 1
ATOM 734 C C . ASN A 1 97 ? 1.098 1.605 16.883 1.00 76.56 97 ASN A C 1
ATOM 736 O O . ASN A 1 97 ? 1.512 2.449 17.678 1.00 76.56 97 ASN A O 1
ATOM 740 N N . TYR A 1 98 ? 0.738 1.910 15.634 1.00 77.69 98 TYR A N 1
ATOM 741 C CA . TYR A 1 98 ? 0.837 3.255 15.065 1.00 77.69 98 TYR A CA 1
ATOM 742 C C . TYR A 1 98 ? -0.499 4.000 15.035 1.00 77.69 98 TYR A C 1
ATOM 744 O O . TYR A 1 98 ? -0.513 5.204 14.782 1.00 77.69 98 TYR A O 1
ATOM 752 N N . GLU A 1 99 ? -1.613 3.332 15.339 1.00 79.12 99 GLU A N 1
ATOM 753 C CA . GLU A 1 99 ? -2.941 3.948 15.333 1.00 79.12 99 GLU A CA 1
ATOM 754 C C . GLU A 1 99 ? -3.048 5.187 16.249 1.00 79.12 99 GLU A C 1
ATOM 756 O O . GLU A 1 99 ? -3.529 6.218 15.772 1.00 79.12 99 GLU A O 1
ATOM 761 N N . PRO A 1 100 ? -2.509 5.190 17.490 1.00 80.75 100 PRO A N 1
ATOM 762 C CA . PRO A 1 100 ? -2.545 6.387 18.338 1.00 80.75 100 PRO A CA 1
ATOM 763 C C . PRO A 1 100 ? -1.754 7.567 17.756 1.00 80.75 100 PRO A C 1
ATOM 765 O O . PRO A 1 100 ? -2.116 8.732 17.938 1.00 80.75 100 PRO A O 1
ATOM 768 N N . VAL A 1 101 ? -0.668 7.274 17.033 1.00 80.88 101 VAL A N 1
ATOM 769 C CA . VAL A 1 101 ? 0.154 8.293 16.371 1.00 80.88 101 VAL A CA 1
ATOM 770 C C . VAL A 1 101 ? -0.608 8.895 15.195 1.00 80.88 101 VAL A C 1
ATOM 772 O O . VAL A 1 101 ? -0.680 10.116 15.079 1.00 80.88 101 VAL A O 1
ATOM 775 N N . ALA A 1 102 ? -1.223 8.052 14.363 1.00 79.50 102 ALA A N 1
ATOM 776 C CA . ALA A 1 102 ? -2.054 8.497 13.249 1.00 79.50 102 ALA A CA 1
ATOM 777 C C . ALA A 1 102 ? -3.229 9.364 13.731 1.00 79.50 102 ALA A C 1
ATOM 779 O O . ALA A 1 102 ? -3.499 10.407 13.138 1.00 79.50 102 ALA A O 1
ATOM 780 N N . GLN A 1 103 ? -3.869 8.984 14.843 1.00 81.12 103 GLN A N 1
ATOM 781 C CA . GLN A 1 103 ? -4.934 9.779 15.454 1.00 81.12 103 GLN A CA 1
ATOM 782 C C . GLN A 1 103 ? -4.427 11.153 15.911 1.00 81.12 103 GLN A C 1
ATOM 784 O O . GLN A 1 103 ? -5.043 12.161 15.592 1.00 81.12 103 GLN A O 1
ATOM 789 N N . THR A 1 104 ? -3.260 11.213 16.561 1.00 83.19 104 THR A N 1
ATOM 790 C CA . THR A 1 104 ? -2.650 12.487 16.987 1.00 83.19 104 THR A CA 1
ATOM 791 C C . THR A 1 104 ? -2.381 13.421 15.803 1.00 83.19 104 THR A C 1
ATOM 793 O O . THR A 1 104 ? -2.620 14.627 15.890 1.00 83.19 104 THR A O 1
ATOM 796 N N . ILE A 1 105 ? -1.881 12.878 14.686 1.00 79.12 105 ILE A N 1
ATOM 797 C CA . ILE A 1 105 ? -1.644 13.651 13.459 1.00 79.12 105 ILE A CA 1
ATOM 798 C C . ILE A 1 105 ? -2.968 14.179 12.912 1.00 79.12 105 ILE A C 1
ATOM 800 O O . ILE A 1 105 ? -3.062 15.368 12.615 1.00 79.12 105 ILE A O 1
ATOM 804 N N . LEU A 1 106 ? -3.983 13.314 12.807 1.00 81.19 106 LEU A N 1
ATOM 805 C CA . LEU A 1 106 ? -5.300 13.700 12.316 1.00 81.19 106 LEU A CA 1
ATOM 806 C C . LEU A 1 106 ? -5.877 14.827 13.170 1.00 81.19 106 LEU A C 1
ATOM 808 O O . LEU A 1 106 ? -6.176 15.884 12.632 1.00 81.19 106 LEU A O 1
ATOM 812 N N . ASP A 1 107 ? -5.914 14.650 14.491 1.00 81.25 107 ASP A N 1
ATOM 813 C CA . ASP A 1 107 ? -6.428 15.649 15.427 1.00 81.25 107 ASP A CA 1
ATOM 814 C C . ASP A 1 107 ? -5.687 16.984 15.280 1.00 81.25 107 ASP A C 1
ATOM 816 O O . ASP A 1 107 ? -6.314 18.040 15.237 1.00 81.25 107 ASP A O 1
ATOM 820 N N . THR A 1 108 ? -4.360 16.959 15.133 1.00 82.75 108 THR A N 1
ATOM 821 C CA . THR A 1 108 ? -3.555 18.178 14.944 1.00 82.75 108 THR A CA 1
ATOM 822 C C . THR A 1 108 ? -3.890 18.896 13.634 1.00 82.75 108 THR A C 1
ATOM 824 O O . THR A 1 108 ? -3.918 20.124 13.598 1.00 82.75 108 THR A O 1
ATOM 827 N N . LEU A 1 109 ? -4.148 18.145 12.560 1.00 80.44 109 LEU A N 1
ATOM 828 C CA . LEU A 1 109 ? -4.438 18.692 11.232 1.00 80.44 109 LEU A CA 1
ATOM 829 C C . LEU A 1 109 ? -5.909 19.091 11.048 1.00 80.44 109 LEU A C 1
ATOM 831 O O . LEU A 1 109 ? -6.200 19.964 10.233 1.00 80.44 109 LEU A O 1
ATOM 835 N N . THR A 1 110 ? -6.835 18.463 11.778 1.00 79.00 110 THR A N 1
ATOM 836 C CA . THR A 1 110 ? -8.282 18.688 11.640 1.00 79.00 110 THR A CA 1
ATOM 837 C C . THR A 1 110 ? -8.887 19.508 12.768 1.00 79.00 110 THR A C 1
ATOM 839 O O . THR A 1 110 ? -10.044 19.906 12.648 1.00 79.00 110 THR A O 1
ATOM 842 N N . THR A 1 111 ? -8.154 19.781 13.854 1.00 72.31 111 THR A N 1
ATOM 843 C CA . THR A 1 111 ? -8.598 20.756 14.856 1.00 72.31 111 THR A CA 1
ATOM 844 C C . THR A 1 111 ? -8.593 22.131 14.194 1.00 72.31 111 THR A C 1
ATOM 846 O O . THR A 1 111 ? -7.516 22.632 13.856 1.00 72.31 111 THR A O 1
ATOM 849 N N . PRO A 1 112 ? -9.759 22.776 14.001 1.00 55.25 112 PRO A N 1
ATOM 850 C CA . PRO A 1 112 ? -9.773 24.135 13.509 1.00 55.25 112 PRO A CA 1
ATOM 851 C C . PRO A 1 112 ? -9.053 24.981 14.549 1.00 55.25 112 PRO A C 1
ATOM 853 O O . PRO A 1 112 ? -9.475 25.070 15.704 1.00 55.25 112 PRO A O 1
ATOM 856 N N . THR A 1 113 ? -7.939 25.588 14.154 1.00 50.84 113 THR A N 1
ATOM 857 C CA . THR A 1 113 ? -7.352 26.657 14.947 1.00 50.84 113 THR A CA 1
ATOM 858 C C . THR A 1 113 ? -8.434 27.723 15.032 1.00 50.84 113 THR A C 1
ATOM 860 O O . THR A 1 113 ? -8.767 28.331 14.017 1.00 50.84 113 THR A O 1
ATOM 863 N N . SER A 1 114 ? -9.046 27.908 16.203 1.00 45.00 114 SER A N 1
ATOM 864 C CA . SER A 1 114 ? -9.911 29.055 16.468 1.00 45.00 114 SER A CA 1
ATOM 865 C C . SER A 1 114 ? -9.067 30.308 16.246 1.00 45.00 114 SER A C 1
ATOM 867 O O . SER A 1 114 ? -8.326 30.751 17.121 1.00 45.00 114 SER A O 1
ATOM 869 N N . SER A 1 115 ? -9.093 30.810 15.015 1.00 43.91 115 SER A N 1
ATOM 870 C CA . SER A 1 115 ? -8.257 31.893 14.538 1.00 43.91 115 SER A CA 1
ATOM 871 C C . SER A 1 115 ? -8.852 33.203 15.027 1.00 43.91 115 SER A C 1
ATOM 873 O O . SER A 1 115 ? -9.681 33.818 14.352 1.00 43.91 115 SER A O 1
ATOM 875 N N . THR A 1 116 ? -8.412 33.663 16.191 1.00 38.09 116 THR A N 1
ATOM 876 C CA . THR A 1 116 ? -8.540 35.078 16.534 1.00 38.09 116 THR A CA 1
ATOM 877 C C . THR A 1 116 ? -7.489 35.851 15.733 1.00 38.09 116 THR A C 1
ATOM 879 O O . THR A 1 116 ? -6.394 36.106 16.214 1.00 38.09 116 THR A O 1
ATOM 882 N N . GLY A 1 117 ? -7.840 36.184 14.486 1.00 41.94 117 GLY A N 1
ATOM 883 C CA . GLY A 1 117 ? -7.276 37.286 13.701 1.00 41.94 117 GLY A CA 1
ATOM 884 C C . GLY A 1 117 ? -5.859 37.124 13.139 1.00 41.94 117 GLY A C 1
ATOM 885 O O . GLY A 1 117 ? -4.888 37.440 13.812 1.00 41.94 117 GLY A O 1
ATOM 886 N N . GLN A 1 118 ? -5.756 36.801 11.848 1.00 36.81 118 GLN A N 1
ATOM 887 C CA . GLN A 1 118 ? -5.211 37.682 10.794 1.00 36.81 118 GLN A CA 1
ATOM 888 C C . GLN A 1 118 ? -4.890 36.872 9.536 1.00 36.81 118 GLN A C 1
ATOM 890 O O . GLN A 1 118 ? -4.311 35.791 9.587 1.00 36.81 118 GLN A O 1
ATOM 895 N N . ALA A 1 119 ? -5.301 37.424 8.398 1.00 47.38 119 ALA A N 1
ATOM 896 C CA . ALA A 1 119 ? -5.047 36.892 7.075 1.00 47.38 119 ALA A CA 1
ATOM 897 C C . ALA A 1 119 ? -3.541 36.851 6.774 1.00 47.38 119 ALA A C 1
ATOM 899 O O . ALA A 1 119 ? -2.885 37.887 6.771 1.00 47.38 119 ALA A O 1
ATOM 900 N N . ASN A 1 120 ? -3.024 35.660 6.478 1.00 40.59 120 ASN A N 1
ATOM 901 C CA . ASN A 1 120 ? -1.995 35.442 5.466 1.00 40.59 120 ASN A CA 1
ATOM 902 C C . ASN A 1 120 ? -2.000 33.960 5.083 1.00 40.59 120 ASN A C 1
ATOM 904 O O . ASN A 1 120 ? -1.906 33.078 5.933 1.00 40.59 120 ASN A O 1
ATOM 908 N N . THR A 1 121 ? -2.148 33.701 3.789 1.00 46.97 121 THR A N 1
ATOM 909 C CA . THR A 1 121 ? -2.186 32.376 3.166 1.00 46.97 121 THR A CA 1
ATOM 910 C C . THR A 1 121 ? -0.803 31.722 3.206 1.00 46.97 121 THR A C 1
ATOM 912 O O . THR A 1 121 ? -0.134 31.598 2.186 1.00 46.97 121 THR A O 1
ATOM 915 N N . SER A 1 122 ? -0.351 31.312 4.387 1.00 42.78 122 SER A N 1
ATOM 916 C CA . SER A 1 122 ? 0.742 30.355 4.529 1.00 42.78 122 SER A CA 1
ATOM 917 C C . SER A 1 122 ? 0.125 29.018 4.907 1.00 42.78 122 SER A C 1
ATOM 919 O O . SER A 1 122 ? -0.227 28.802 6.067 1.00 42.78 122 SER A O 1
ATOM 921 N N . ILE A 1 123 ? -0.022 28.119 3.933 1.00 47.03 123 ILE A N 1
ATOM 922 C CA . ILE A 1 123 ? -0.092 26.696 4.269 1.00 47.03 123 ILE A CA 1
ATOM 923 C C 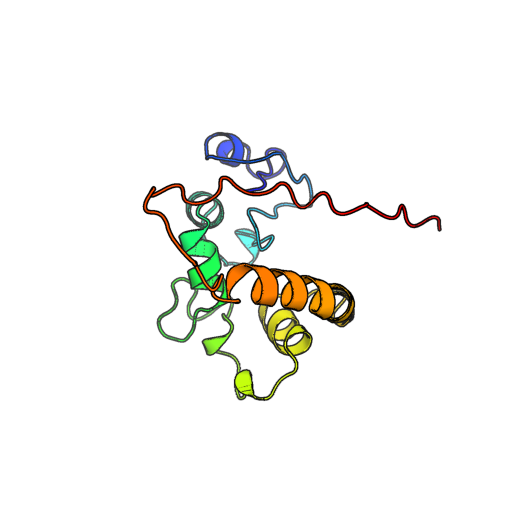. ILE A 1 123 ? 1.198 26.421 5.050 1.00 47.03 123 ILE A C 1
ATOM 925 O O . ILE A 1 123 ? 2.268 26.700 4.503 1.00 47.03 123 ILE A O 1
ATOM 929 N N . PRO A 1 124 ? 1.136 26.010 6.330 1.00 41.56 124 PRO A N 1
ATOM 930 C CA . PRO A 1 124 ? 2.345 25.791 7.100 1.00 41.56 124 PRO A CA 1
ATOM 931 C C . PRO A 1 124 ? 3.142 24.695 6.399 1.00 41.56 124 PRO A C 1
ATOM 933 O O . PRO A 1 124 ? 2.679 23.562 6.264 1.00 41.56 124 PRO A O 1
ATOM 936 N N . GLU A 1 125 ? 4.316 25.077 5.898 1.00 41.59 125 GLU A N 1
ATOM 937 C CA . GLU A 1 125 ? 5.324 24.164 5.383 1.00 41.59 125 GLU A CA 1
ATOM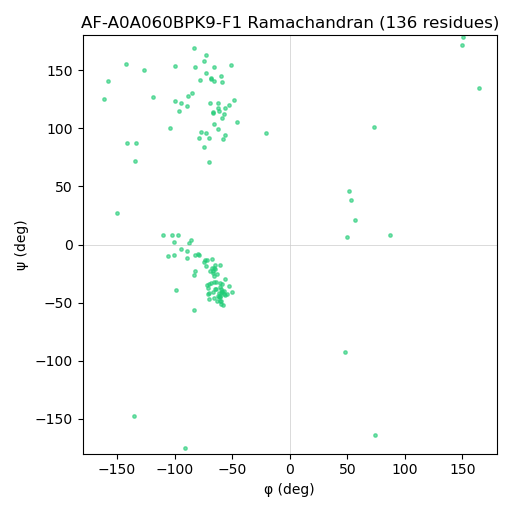 938 C C . GLU A 1 125 ? 5.513 23.056 6.417 1.00 41.59 125 GLU A C 1
ATOM 940 O O . GLU A 1 125 ? 5.726 23.344 7.597 1.00 41.59 125 GLU A O 1
ATOM 945 N N . THR A 1 126 ? 5.337 21.813 5.963 1.00 47.53 126 THR A N 1
ATOM 946 C CA . THR A 1 126 ? 5.462 20.550 6.691 1.00 47.53 126 THR A CA 1
ATOM 947 C C . THR A 1 126 ? 6.298 20.704 7.954 1.00 47.53 126 THR A C 1
ATOM 949 O O . THR A 1 126 ? 7.530 20.650 7.918 1.00 47.53 126 THR A O 1
ATOM 952 N N . ALA A 1 127 ? 5.625 20.899 9.091 1.00 43.88 127 ALA A N 1
ATOM 953 C CA . ALA A 1 127 ? 6.280 20.827 10.381 1.00 43.88 127 ALA A CA 1
ATOM 954 C C . ALA A 1 127 ? 6.917 19.439 10.442 1.00 43.88 127 ALA A C 1
ATOM 956 O O . ALA A 1 127 ? 6.215 18.428 10.415 1.00 43.88 127 ALA A O 1
ATOM 957 N N . ARG A 1 128 ? 8.254 19.390 10.431 1.00 46.34 128 ARG A N 1
ATOM 958 C CA . ARG A 1 128 ? 9.024 18.160 10.606 1.00 46.34 128 ARG A CA 1
ATOM 959 C C . ARG A 1 128 ? 8.592 17.538 11.929 1.00 46.34 128 ARG A C 1
ATOM 961 O O . ARG A 1 128 ? 9.120 17.894 12.981 1.00 46.34 128 ARG A O 1
ATOM 968 N N . ILE A 1 129 ? 7.636 16.615 11.884 1.00 44.66 129 ILE A N 1
ATOM 969 C CA . ILE A 1 129 ? 7.350 15.738 13.009 1.00 44.66 129 ILE A CA 1
ATOM 970 C C . ILE A 1 129 ? 8.556 14.805 13.096 1.00 44.66 129 ILE A C 1
ATOM 972 O O . ILE A 1 129 ? 8.651 13.793 12.405 1.00 44.66 129 ILE A O 1
ATOM 976 N N . VAL A 1 130 ? 9.546 15.208 13.892 1.00 40.81 130 VAL A N 1
ATOM 977 C CA . VAL A 1 130 ? 10.694 14.369 14.224 1.00 40.81 130 VAL A CA 1
ATOM 978 C C . VAL A 1 130 ? 10.187 13.305 15.183 1.00 40.81 130 VAL A C 1
ATOM 980 O O . VAL A 1 130 ? 10.072 13.532 16.386 1.00 40.81 130 VAL A O 1
ATOM 983 N N . PHE A 1 131 ? 9.859 12.136 14.641 1.00 42.00 131 PHE A N 1
ATOM 984 C CA . PHE A 1 131 ? 9.595 10.959 15.452 1.00 42.00 131 PHE A CA 1
ATOM 985 C C . PHE A 1 131 ? 10.911 10.497 16.085 1.00 42.00 131 PHE A C 1
ATOM 987 O O . PHE A 1 131 ? 11.860 10.183 15.359 1.00 42.00 131 PHE A O 1
ATOM 994 N N . PRO A 1 132 ? 11.013 10.421 17.422 1.00 35.34 132 PRO A N 1
ATOM 995 C CA . PRO A 1 132 ? 12.150 9.773 18.041 1.00 35.34 132 PRO A CA 1
ATOM 996 C C . PRO A 1 132 ? 12.093 8.286 17.686 1.00 35.34 132 PRO A C 1
ATOM 998 O O . PRO A 1 132 ? 11.292 7.529 18.235 1.00 35.34 132 PRO A O 1
ATOM 1001 N N . CYS A 1 133 ? 12.946 7.864 16.752 1.00 31.44 133 CYS A N 1
ATOM 1002 C CA . CYS A 1 133 ? 13.173 6.457 16.457 1.00 31.44 133 CYS A CA 1
ATOM 1003 C C . CYS A 1 133 ? 13.743 5.800 17.720 1.00 31.44 133 CYS A C 1
ATOM 1005 O O . CYS A 1 133 ? 14.925 5.945 18.050 1.00 31.44 133 CYS A O 1
ATOM 1007 N N . ARG A 1 134 ? 12.891 5.116 18.490 1.00 38.19 134 ARG A N 1
ATOM 1008 C CA . ARG A 1 134 ? 13.345 4.347 19.645 1.00 38.19 134 ARG A CA 1
ATOM 1009 C C . ARG A 1 134 ? 13.967 3.063 19.099 1.00 38.19 134 ARG A C 1
ATOM 1011 O O . ARG A 1 134 ? 13.262 2.117 18.770 1.00 38.19 134 ARG A O 1
ATOM 1018 N N . ARG A 1 135 ? 15.296 3.069 18.965 1.00 34.75 135 ARG A N 1
ATOM 1019 C CA . ARG A 1 135 ? 16.132 1.922 18.581 1.00 34.75 135 ARG A CA 1
ATOM 1020 C C . ARG A 1 135 ? 15.707 0.688 19.386 1.00 34.75 135 ARG A C 1
ATOM 1022 O O . ARG A 1 135 ? 16.005 0.607 20.579 1.00 34.75 135 ARG A O 1
ATOM 1029 N N . ALA A 1 136 ? 15.005 -0.252 18.756 1.00 34.84 136 ALA A N 1
ATOM 1030 C CA . ALA A 1 136 ? 14.766 -1.559 19.346 1.00 34.84 136 ALA A CA 1
ATOM 1031 C C . ALA A 1 136 ? 16.122 -2.273 19.436 1.00 34.84 136 ALA A C 1
ATOM 1033 O O . ALA A 1 136 ? 16.777 -2.518 18.425 1.00 34.84 136 ALA A O 1
ATOM 1034 N N . ARG A 1 137 ? 16.589 -2.505 20.664 1.00 36.69 137 ARG A N 1
ATOM 1035 C CA . ARG A 1 137 ? 17.647 -3.475 20.953 1.00 36.69 137 ARG A CA 1
ATOM 1036 C C . ARG A 1 137 ? 16.980 -4.839 21.098 1.00 36.69 137 ARG A C 1
ATOM 1038 O O . ARG A 1 137 ? 16.020 -4.943 21.859 1.00 36.69 137 ARG A O 1
ATOM 1045 N N . GLY A 1 138 ? 17.517 -5.834 20.406 1.00 34.25 138 GLY A N 1
ATOM 1046 C CA . GLY A 1 138 ? 17.141 -7.243 20.481 1.00 34.25 138 GLY A CA 1
ATOM 1047 C C . GLY A 1 138 ? 17.925 -8.008 19.442 1.00 34.25 138 GLY A C 1
ATOM 1048 O O . GLY A 1 138 ? 17.429 -8.050 18.301 1.00 34.25 138 GLY A O 1
#

Foldseek 3Di:
DAFACPQPVCLVVADDPYHPNPDAFADDLRDHVVQQLDDSVLSSDPVLNVQSQQDDCPGPRPPPPHHLNPDPPLVVDDPLVSSCVNSVDPCSCVVVVCVVVVVVVCCVVPVPPPDPDDDDPDPDDPPPPPDPPPDDDD

Solvent-accessible surface area (backbone atoms only — not comparable to full-atom values): 8375 Å² total; per-residue (Å²): 69,31,19,21,54,90,62,38,59,72,41,65,81,46,81,57,77,47,75,57,79,52,84,59,32,26,25,88,81,53,48,29,48,94,68,44,61,40,52,71,72,46,39,61,31,69,69,50,44,54,46,31,50,54,9,26,93,85,24,88,20,55,88,52,46,55,13,42,63,60,43,83,67,41,90,79,43,56,72,33,56,37,51,29,73,46,69,64,57,99,58,53,70,58,47,58,76,46,47,68,57,54,48,54,52,48,51,66,74,66,50,75,74,85,74,85,78,80,95,70,96,66,79,77,73,78,76,79,78,79,72,81,79,77,79,82,82,132

Secondary structure (DSSP, 8-state):
-EE-TTT-GGGGGS--SEE--STT-BTTTTB-GGGTS--HHHHT-HHHHHHHHS--TTSTTTTSS--GGGSTTGGGS-HHHHHHHHH--S-TTHHHHHHHHHHHHHHHHHS-----S---------------------

Mean predicted aligned error: 12.54 Å

Sequence (138 aa):
MLSNTSAYPESADYPNDGDGGDHDSLGLFQMRPQSGWGSVAELMDSTYQVTAFFGGPTGPNYPSPRGLLDIPDWQSMDKGQAAQAVEVSAFPDRYRNYEPVAQTILDTLTTPTSSTGQANTSIPETARIVFPCRRARG

Radius of gyration: 17.81 Å; Cα contacts (8 Å, |Δi|>4): 167; chains: 1; bounding box: 36×48×35 Å

pLDDT: mean 72.95, std 17.07, range [31.44, 92.12]